Protein AF-A0A816CQN2-F1 (afdb_monomer)

Radius of gyration: 13.92 Å; Cα contacts (8 Å, |Δi|>4): 53; chains: 1; bounding box: 24×26×38 Å

Foldseek 3Di:
DVVLLVQLVVVLCVVDDPPDDPVRSCVVVVCSVPPCNCVQFAPCCQQVVDPVNVVDPDAGDNDHRDDPVVVVVVD

Sequence (75 aa):
MTYFWIQMIDLAIAQSPKDLTFEEFLRQNPQLMNGGLFLEYYKKETMLNNPTARQEMVLPDIKPLPTLLASKLKK

Solvent-accessible surface area (backbone atoms only — not comparable to full-atom values): 4766 Å² total; per-residue (Å²): 100,67,68,61,52,52,48,54,48,53,51,49,56,74,73,45,76,88,91,56,54,72,68,57,48,44,69,75,39,58,66,77,76,42,90,64,54,60,61,71,24,30,48,62,60,61,61,73,70,28,74,60,32,77,79,44,93,71,80,59,78,68,39,79,80,86,47,76,69,66,61,64,72,77,112

Secondary structure (DSSP, 8-state):
-HHHHHHHHHHHHHHS-SS--HHHHHHH-GGGG-TTGGGGTS-HHHHTS-SHHHHS----SSSPPP-HHHHHTT-

Structure (mmCIF, N/CA/C/O backbone):
data_AF-A0A816CQN2-F1
#
_entry.id   AF-A0A816CQN2-F1
#
loop_
_atom_site.group_PDB
_atom_site.id
_atom_site.type_symbol
_atom_site.label_atom_id
_atom_site.label_alt_id
_atom_site.label_comp_id
_atom_site.label_asym_id
_atom_site.label_entity_id
_atom_site.label_seq_id
_atom_site.pdbx_PDB_ins_code
_atom_site.Cartn_x
_atom_site.Cartn_y
_atom_site.Cartn_z
_atom_site.occupancy
_atom_site.B_iso_or_equiv
_atom_site.auth_seq_id
_atom_site.auth_comp_id
_atom_site.auth_asym_id
_atom_site.auth_atom_id
_atom_site.pdbx_PDB_model_num
ATOM 1 N N . MET A 1 1 ? 0.908 0.682 9.583 1.00 82.88 1 MET A N 1
ATOM 2 C CA . MET A 1 1 ? 0.891 1.309 8.232 1.00 82.88 1 MET A CA 1
ATOM 3 C C . MET A 1 1 ? 1.804 0.602 7.236 1.00 82.88 1 MET A C 1
ATOM 5 O O . MET A 1 1 ? 1.381 0.374 6.113 1.00 82.88 1 MET A O 1
ATOM 9 N N . THR A 1 2 ? 3.027 0.227 7.621 1.00 89.06 2 THR A N 1
ATOM 10 C CA . THR A 1 2 ? 4.011 -0.407 6.723 1.00 89.06 2 THR A CA 1
ATOM 11 C C . THR A 1 2 ? 3.480 -1.653 6.013 1.00 89.06 2 THR A C 1
ATOM 13 O O . THR A 1 2 ? 3.613 -1.761 4.801 1.00 89.06 2 THR A O 1
ATOM 16 N N . TYR A 1 3 ? 2.804 -2.548 6.743 1.00 89.50 3 TYR A N 1
ATOM 17 C CA . TYR A 1 3 ? 2.241 -3.774 6.169 1.00 89.50 3 TYR A CA 1
ATOM 18 C C . TYR A 1 3 ? 1.270 -3.510 5.007 1.00 89.50 3 TYR A C 1
ATOM 20 O O . TYR A 1 3 ? 1.367 -4.160 3.973 1.00 89.50 3 TYR A O 1
ATOM 28 N N . PHE A 1 4 ? 0.382 -2.518 5.149 1.00 92.81 4 PHE A N 1
ATOM 29 C CA . PHE A 1 4 ? -0.545 -2.115 4.089 1.00 92.81 4 PHE A CA 1
ATOM 30 C C . PHE A 1 4 ? 0.202 -1.776 2.794 1.00 92.81 4 PHE A C 1
ATOM 32 O O . PHE A 1 4 ? -0.109 -2.321 1.739 1.00 92.81 4 PHE A O 1
ATOM 39 N N . TRP A 1 5 ? 1.215 -0.912 2.884 1.00 93.75 5 TRP A N 1
ATOM 40 C CA . TRP A 1 5 ? 1.966 -0.471 1.712 1.00 93.75 5 TRP A CA 1
ATOM 41 C C . TRP A 1 5 ? 2.799 -1.585 1.089 1.00 93.75 5 TRP A C 1
ATOM 43 O O . TRP A 1 5 ? 2.824 -1.675 -0.133 1.00 93.75 5 TRP A O 1
ATOM 53 N N . ILE A 1 6 ? 3.399 -2.468 1.898 1.00 92.94 6 ILE A N 1
ATOM 54 C CA . ILE A 1 6 ? 4.087 -3.665 1.390 1.00 92.94 6 ILE A CA 1
ATOM 55 C C . ILE A 1 6 ? 3.124 -4.494 0.537 1.00 92.94 6 ILE A C 1
ATOM 57 O O . ILE A 1 6 ? 3.425 -4.772 -0.616 1.00 92.94 6 ILE A O 1
ATOM 61 N N . GLN A 1 7 ? 1.931 -4.808 1.053 1.00 92.62 7 GLN A N 1
ATOM 62 C CA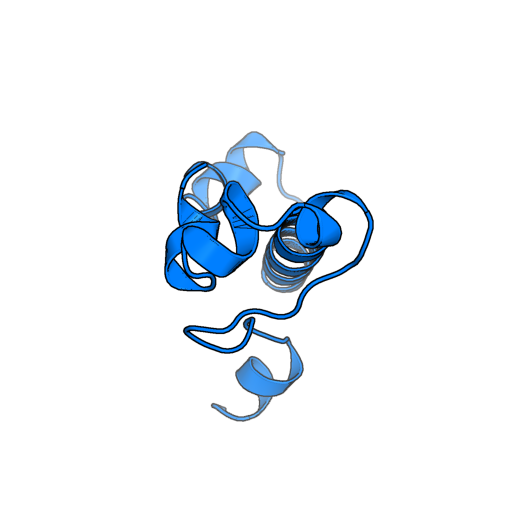 . GLN A 1 7 ? 0.951 -5.608 0.312 1.00 92.62 7 GLN A CA 1
ATOM 63 C C . GLN A 1 7 ? 0.485 -4.924 -0.982 1.00 92.62 7 GLN A C 1
ATOM 65 O O . GLN A 1 7 ? 0.375 -5.577 -2.019 1.00 92.62 7 GLN A O 1
ATOM 70 N N . MET A 1 8 ? 0.230 -3.611 -0.950 1.00 94.75 8 MET A N 1
ATOM 71 C CA . MET A 1 8 ? -0.203 -2.869 -2.141 1.00 94.75 8 MET A CA 1
ATOM 72 C C . MET A 1 8 ? 0.892 -2.791 -3.211 1.00 94.75 8 MET A C 1
ATOM 74 O O . MET A 1 8 ? 0.589 -2.909 -4.399 1.00 94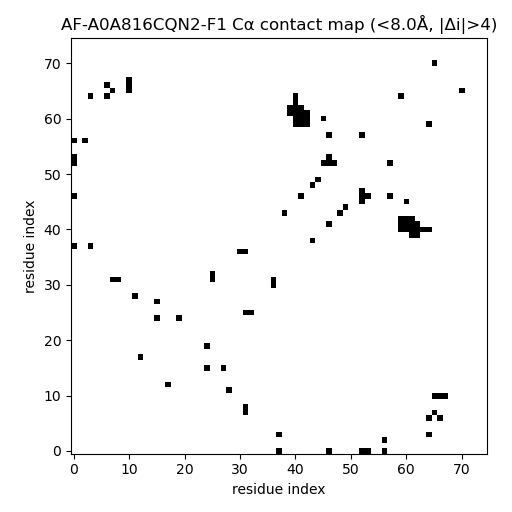.75 8 MET A O 1
ATOM 78 N N . ILE A 1 9 ? 2.149 -2.611 -2.800 1.00 94.19 9 ILE A N 1
ATOM 79 C CA . ILE A 1 9 ? 3.300 -2.566 -3.706 1.00 94.19 9 ILE A CA 1
ATOM 80 C C . ILE A 1 9 ? 3.581 -3.959 -4.275 1.00 94.19 9 ILE A C 1
ATOM 82 O O . ILE A 1 9 ? 3.700 -4.086 -5.490 1.00 94.19 9 ILE A O 1
ATOM 86 N N . ASP A 1 10 ? 3.604 -5.003 -3.445 1.00 93.06 10 ASP A N 1
ATOM 87 C CA . ASP A 1 10 ? 3.809 -6.387 -3.891 1.00 93.06 10 ASP A CA 1
ATOM 88 C C . ASP A 1 10 ? 2.747 -6.807 -4.912 1.00 93.06 10 ASP A C 1
AT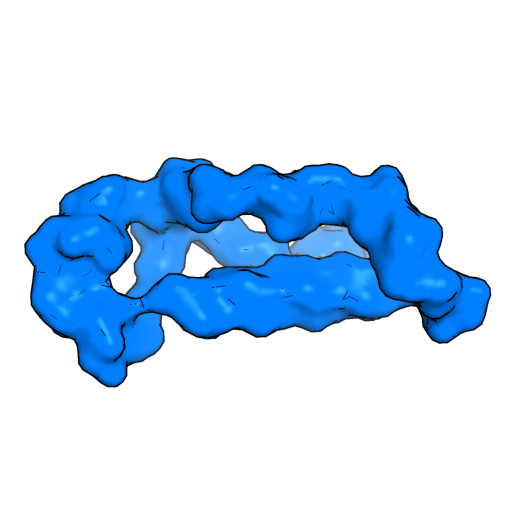OM 90 O O . ASP A 1 10 ? 3.057 -7.415 -5.941 1.00 93.06 10 ASP A O 1
ATOM 94 N N . LEU A 1 11 ? 1.486 -6.439 -4.665 1.00 93.50 11 LEU A N 1
ATOM 95 C CA . LEU A 1 11 ? 0.391 -6.693 -5.594 1.00 93.50 11 LEU A CA 1
ATOM 96 C C . LEU A 1 11 ? 0.593 -5.963 -6.927 1.00 93.50 11 LEU A C 1
ATOM 98 O O . LEU A 1 11 ? 0.397 -6.565 -7.983 1.00 93.50 11 LEU A O 1
ATOM 102 N N . ALA A 1 12 ? 0.973 -4.685 -6.880 1.00 94.00 12 ALA A N 1
ATOM 103 C CA . ALA A 1 12 ? 1.221 -3.882 -8.072 1.00 94.00 12 ALA A CA 1
ATOM 104 C C . ALA A 1 12 ? 2.407 -4.423 -8.882 1.00 94.00 12 ALA A C 1
ATOM 106 O O . ALA A 1 12 ? 2.299 -4.558 -10.099 1.00 94.00 12 ALA A O 1
ATOM 107 N N . ILE A 1 13 ? 3.504 -4.808 -8.222 1.00 93.25 13 ILE A N 1
ATOM 108 C CA . ILE A 1 13 ? 4.668 -5.444 -8.859 1.00 93.25 13 ILE A CA 1
ATOM 109 C C . ILE A 1 13 ? 4.251 -6.743 -9.547 1.00 93.25 13 ILE A C 1
ATOM 111 O O . ILE A 1 13 ? 4.585 -6.963 -10.707 1.00 93.25 13 ILE A O 1
AT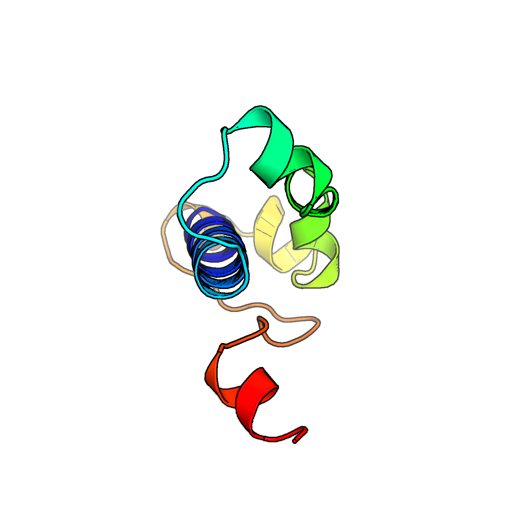OM 115 N N . ALA A 1 14 ? 3.481 -7.591 -8.867 1.00 92.44 14 ALA A N 1
ATOM 116 C CA . ALA A 1 14 ? 3.039 -8.868 -9.419 1.00 92.44 14 ALA A CA 1
ATOM 117 C C . ALA A 1 14 ? 2.073 -8.732 -10.614 1.00 92.44 14 ALA A C 1
ATOM 119 O O . ALA A 1 14 ? 1.943 -9.672 -11.399 1.00 92.44 14 ALA A O 1
ATOM 120 N N . GLN A 1 15 ? 1.386 -7.594 -10.746 1.00 90.88 15 GLN A N 1
ATOM 121 C CA . GLN A 1 15 ? 0.487 -7.294 -11.868 1.00 90.88 15 GLN A CA 1
ATOM 122 C C . GLN A 1 15 ? 1.157 -6.489 -12.988 1.00 90.88 15 GLN A C 1
ATOM 124 O O . GLN A 1 15 ? 0.591 -6.388 -14.076 1.00 90.88 15 GLN A O 1
ATOM 129 N N . SER A 1 16 ? 2.342 -5.933 -12.740 1.00 91.81 16 SER A N 1
ATOM 130 C CA . SER A 1 16 ? 3.053 -5.088 -13.696 1.00 91.81 16 SER A CA 1
ATOM 131 C C . SER A 1 16 ? 4.068 -5.899 -14.516 1.00 91.81 16 SER A C 1
ATOM 133 O O . SER A 1 16 ? 4.635 -6.879 -14.022 1.00 91.81 16 SER A O 1
ATOM 135 N N . PRO A 1 17 ? 4.340 -5.503 -15.772 1.00 92.56 17 PRO A N 1
ATOM 136 C CA . PRO A 1 17 ? 5.499 -5.985 -16.518 1.00 92.56 17 PRO A CA 1
ATOM 137 C C . PRO A 1 17 ? 6.812 -5.771 -15.748 1.00 92.56 17 PRO A C 1
ATOM 139 O O . PRO A 1 17 ? 6.959 -4.794 -15.017 1.00 92.56 17 PRO A O 1
ATOM 142 N N . LYS A 1 18 ? 7.781 -6.678 -15.929 1.00 88.81 18 LYS A N 1
ATOM 143 C CA . LYS A 1 18 ? 9.070 -6.635 -15.212 1.00 88.81 18 LYS A CA 1
ATOM 144 C C . LYS A 1 18 ? 10.030 -5.562 -15.730 1.00 88.81 18 LYS A C 1
ATOM 146 O O . LYS A 1 18 ? 10.880 -5.110 -14.973 1.00 88.81 18 LYS A O 1
ATOM 151 N N . ASP A 1 19 ? 9.868 -5.147 -16.983 1.00 92.69 19 ASP A N 1
ATOM 152 C CA . ASP A 1 19 ? 10.797 -4.256 -17.685 1.00 92.69 19 ASP A CA 1
ATOM 153 C C . ASP A 1 19 ? 10.276 -2.811 -17.725 1.00 92.69 19 ASP A C 1
ATOM 155 O O . ASP A 1 19 ? 10.291 -2.159 -18.766 1.00 92.69 19 ASP A O 1
ATOM 159 N N . LEU A 1 20 ? 9.752 -2.326 -16.597 1.00 94.81 20 LEU A N 1
ATOM 160 C CA . LEU A 1 20 ? 9.294 -0.944 -16.455 1.00 94.81 20 LEU A CA 1
ATOM 161 C C . LEU A 1 20 ? 10.317 -0.106 -15.698 1.00 94.81 20 LEU A C 1
ATOM 163 O O . LEU A 1 20 ? 10.896 -0.544 -14.701 1.00 94.81 20 LEU A O 1
ATOM 167 N N . THR A 1 21 ? 10.464 1.145 -16.121 1.00 96.75 21 THR A N 1
ATOM 168 C CA . THR A 1 21 ? 11.064 2.183 -15.278 1.00 96.75 21 THR A CA 1
ATOM 169 C C . THR A 1 21 ? 10.167 2.486 -14.073 1.00 96.75 21 THR A C 1
ATOM 171 O O . THR A 1 21 ? 8.967 2.190 -14.065 1.00 96.75 21 THR A O 1
ATOM 174 N N . PHE A 1 22 ? 10.732 3.106 -13.037 1.00 93.44 22 PHE A N 1
ATOM 175 C CA . PHE A 1 22 ? 9.966 3.485 -11.850 1.00 93.44 22 PHE A CA 1
ATOM 176 C C . PHE A 1 22 ? 8.832 4.469 -12.188 1.00 93.44 22 PHE A C 1
ATOM 178 O O . PHE A 1 22 ? 7.711 4.335 -11.692 1.00 93.44 22 PHE A O 1
ATOM 185 N N . GLU A 1 23 ? 9.089 5.421 -13.084 1.00 96.38 23 GLU A N 1
ATOM 186 C CA . GLU A 1 23 ? 8.109 6.398 -13.552 1.00 96.38 23 GLU A CA 1
ATOM 187 C C . GLU A 1 23 ? 6.955 5.732 -14.310 1.00 96.38 23 GLU A C 1
ATOM 189 O O . GLU A 1 23 ? 5.792 6.091 -14.114 1.00 96.38 23 GLU A O 1
ATOM 194 N N . GLU A 1 24 ? 7.250 4.749 -15.161 1.00 96.50 24 GLU A N 1
ATOM 195 C CA . GLU A 1 24 ? 6.225 3.976 -15.870 1.00 96.50 24 GLU A CA 1
ATOM 196 C C . GLU A 1 24 ? 5.403 3.119 -14.910 1.00 96.50 24 GLU A C 1
ATOM 198 O O . GLU A 1 24 ? 4.176 3.085 -15.025 1.00 96.50 24 GLU A O 1
ATOM 203 N N . PHE A 1 25 ? 6.050 2.493 -13.926 1.00 96.44 25 PHE A N 1
ATOM 204 C CA . PHE A 1 25 ? 5.371 1.737 -12.878 1.00 96.44 25 PHE A CA 1
ATOM 205 C C . PHE A 1 25 ? 4.379 2.610 -12.094 1.00 96.44 25 PHE A C 1
ATOM 207 O O . PHE A 1 25 ? 3.225 2.213 -11.906 1.00 96.44 25 PHE A O 1
ATOM 214 N N . LEU A 1 26 ? 4.783 3.818 -11.686 1.00 95.62 26 LEU A N 1
ATOM 215 C CA . LEU A 1 26 ? 3.897 4.750 -10.982 1.00 95.62 26 LEU A CA 1
ATOM 216 C C . LEU A 1 26 ? 2.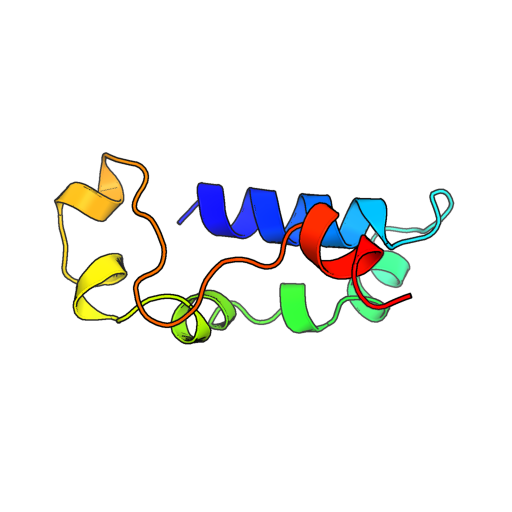762 5.272 -11.870 1.00 95.62 26 LEU A C 1
ATOM 218 O O . LEU A 1 26 ? 1.635 5.409 -11.392 1.00 95.62 26 LEU A O 1
ATOM 222 N N . ARG A 1 27 ? 3.021 5.527 -13.160 1.00 95.50 27 ARG A N 1
ATOM 223 C CA . ARG A 1 27 ? 1.967 5.908 -14.120 1.00 95.50 27 ARG A CA 1
ATOM 224 C C . ARG A 1 27 ? 0.922 4.807 -14.295 1.00 95.50 27 ARG A C 1
ATOM 226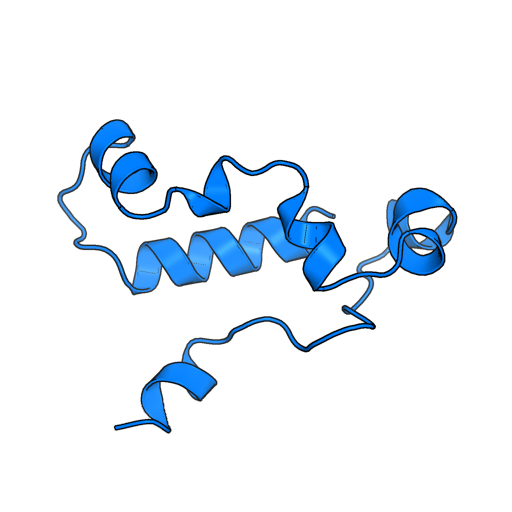 O O . ARG A 1 27 ? -0.252 5.126 -14.453 1.00 95.50 27 ARG A O 1
ATOM 233 N N . GLN A 1 28 ? 1.333 3.538 -14.260 1.00 94.88 28 GLN A N 1
ATOM 234 C CA . GLN A 1 28 ? 0.418 2.392 -14.329 1.00 94.88 28 GLN A CA 1
ATOM 235 C C . GLN A 1 28 ? -0.322 2.136 -13.009 1.00 94.88 28 GLN A C 1
ATOM 237 O O . GLN A 1 28 ? -1.418 1.581 -13.024 1.00 94.88 28 GLN A O 1
ATOM 242 N N . ASN A 1 29 ? 0.240 2.572 -11.878 1.00 94.75 29 ASN A N 1
ATOM 243 C CA . ASN A 1 29 ? -0.317 2.361 -10.542 1.00 94.75 29 ASN A CA 1
ATOM 244 C C . ASN A 1 29 ? -0.558 3.691 -9.795 1.00 94.75 29 ASN A C 1
ATOM 246 O O . ASN A 1 29 ? -0.005 3.899 -8.708 1.00 94.75 29 ASN A O 1
ATOM 250 N N . PRO A 1 30 ? -1.397 4.603 -10.328 1.00 95.69 30 PRO A N 1
ATOM 251 C CA . PRO A 1 30 ? -1.572 5.942 -9.768 1.00 95.69 30 PRO A CA 1
ATOM 252 C C . PRO A 1 30 ? -2.125 5.941 -8.338 1.00 95.69 30 PRO A C 1
ATOM 254 O O . PRO A 1 30 ? -1.851 6.862 -7.567 1.00 95.69 30 PRO A O 1
ATOM 257 N N . GLN A 1 31 ? -2.845 4.889 -7.941 1.00 94.44 31 GLN A N 1
ATOM 258 C CA . GLN A 1 31 ? -3.331 4.708 -6.576 1.00 94.44 31 GLN A CA 1
ATOM 259 C C . GLN A 1 31 ? -2.198 4.672 -5.543 1.00 94.44 31 GLN A C 1
ATOM 261 O O . GLN A 1 31 ? -2.404 5.114 -4.415 1.00 94.44 31 GLN A O 1
ATOM 266 N N . LEU A 1 32 ? -0.997 4.206 -5.909 1.00 94.88 32 LEU A N 1
ATOM 267 C CA . LEU A 1 32 ? 0.142 4.141 -4.986 1.00 94.88 32 LEU A CA 1
ATOM 268 C C . LEU A 1 32 ? 0.681 5.528 -4.609 1.00 94.88 32 LEU A C 1
ATOM 270 O O . LEU A 1 32 ? 1.328 5.671 -3.577 1.00 94.88 32 LEU A O 1
ATOM 274 N N . MET A 1 33 ? 0.380 6.553 -5.410 1.00 94.50 33 MET A N 1
ATOM 275 C CA . MET A 1 33 ? 0.735 7.943 -5.108 1.00 94.50 33 MET A CA 1
ATOM 276 C C . MET A 1 33 ? -0.289 8.628 -4.189 1.00 94.50 33 MET A C 1
ATOM 278 O O . MET A 1 33 ? -0.033 9.717 -3.675 1.00 94.50 33 MET A O 1
ATOM 282 N N . ASN A 1 34 ? -1.447 8.006 -3.945 1.00 94.88 34 ASN A N 1
ATOM 283 C CA . ASN A 1 34 ? -2.437 8.524 -3.009 1.00 94.88 34 ASN A CA 1
ATOM 284 C C . ASN A 1 34 ? -2.053 8.154 -1.569 1.00 94.88 34 ASN A C 1
ATOM 286 O O . ASN A 1 34 ? -2.401 7.081 -1.075 1.00 94.88 34 ASN A O 1
ATOM 290 N N . GLY A 1 35 ? -1.406 9.076 -0.851 1.00 91.31 35 GLY A N 1
ATOM 291 C CA . GLY A 1 35 ? -1.032 8.874 0.555 1.00 91.31 35 GLY A CA 1
ATOM 292 C C . GLY A 1 35 ? -2.209 8.555 1.492 1.00 91.31 35 GLY A C 1
ATOM 293 O O . GLY A 1 35 ? -2.003 7.969 2.553 1.00 91.31 35 GLY A O 1
ATOM 294 N N . GLY A 1 36 ? -3.443 8.888 1.098 1.00 93.50 36 GLY A N 1
ATOM 295 C CA . GLY A 1 36 ? -4.667 8.582 1.838 1.00 93.50 36 GLY A CA 1
ATOM 296 C C . GLY A 1 36 ? -5.303 7.228 1.511 1.00 93.50 36 GLY A C 1
ATOM 297 O O . GLY A 1 36 ? -6.316 6.901 2.121 1.00 93.50 36 GLY A O 1
ATOM 298 N N . LEU A 1 37 ? -4.743 6.428 0.595 1.00 94.44 37 LEU A N 1
ATOM 299 C CA . LEU A 1 37 ? -5.361 5.183 0.111 1.00 94.44 37 LEU A CA 1
ATOM 300 C C . LEU A 1 37 ? -5.717 4.198 1.237 1.00 94.44 37 LEU A C 1
ATOM 302 O O . LEU A 1 37 ? -6.747 3.529 1.191 1.00 94.44 37 LEU A O 1
ATOM 306 N N . PHE A 1 38 ? -4.888 4.123 2.279 1.00 92.38 38 PHE A N 1
ATOM 307 C CA . PHE A 1 38 ? -5.130 3.246 3.426 1.00 92.38 38 PHE A CA 1
ATOM 308 C C . PHE A 1 38 ? -6.448 3.560 4.156 1.00 92.38 38 PHE A C 1
ATOM 310 O O . PHE A 1 38 ? -7.023 2.661 4.765 1.00 92.38 38 PHE A O 1
ATOM 317 N N . LEU A 1 39 ? -6.963 4.793 4.071 1.00 93.81 39 LEU A N 1
ATOM 318 C CA . LEU A 1 39 ? -8.230 5.191 4.698 1.00 93.81 39 LEU A CA 1
ATOM 319 C C . LEU A 1 39 ? -9.453 4.529 4.052 1.00 93.81 39 LEU A C 1
ATOM 321 O O . LEU A 1 39 ? -10.535 4.550 4.628 1.00 93.81 39 LEU A O 1
ATOM 325 N N . GLU A 1 40 ? -9.300 3.917 2.877 1.00 94.50 40 GLU A N 1
ATOM 326 C CA . GLU A 1 40 ? -10.352 3.082 2.294 1.00 94.50 40 GLU A CA 1
ATOM 327 C C . GLU A 1 40 ? -10.437 1.686 2.924 1.00 94.50 40 GLU A C 1
ATOM 329 O O . GLU A 1 40 ? -11.430 0.981 2.740 1.00 94.50 40 GLU A O 1
ATOM 334 N N . TYR A 1 41 ? -9.373 1.255 3.599 1.00 94.25 41 TYR A N 1
ATOM 335 C CA . TYR A 1 41 ? -9.238 -0.079 4.184 1.00 94.25 41 TYR A CA 1
ATOM 336 C C . TYR A 1 41 ? -9.303 -0.037 5.706 1.00 94.25 41 TYR A C 1
ATOM 338 O O . TYR A 1 41 ? -9.750 -1.000 6.330 1.00 94.25 41 TYR A O 1
ATOM 346 N N . TYR A 1 42 ? -8.899 1.089 6.287 1.00 93.88 42 TYR A N 1
ATOM 347 C CA . TYR A 1 42 ? -8.797 1.281 7.716 1.00 93.88 42 TYR A CA 1
ATOM 348 C C . TYR A 1 42 ? -9.603 2.480 8.200 1.00 93.88 42 TYR A C 1
ATOM 350 O O . TYR A 1 42 ? -9.525 3.566 7.619 1.00 93.88 42 TYR A O 1
ATOM 358 N N . LYS A 1 43 ? -10.292 2.329 9.331 1.00 93.00 43 LYS A N 1
ATOM 359 C CA . LYS A 1 43 ? -10.865 3.477 10.041 1.00 93.00 43 LYS A CA 1
ATOM 360 C C . LYS A 1 43 ? -9.757 4.355 10.624 1.00 93.00 43 LYS A C 1
ATOM 362 O O . LYS A 1 43 ? -8.681 3.879 11.005 1.00 93.00 43 LYS A O 1
ATOM 367 N N . LYS A 1 44 ? -10.029 5.659 10.741 1.00 90.00 44 LYS A N 1
ATOM 368 C CA . LYS A 1 44 ? -9.092 6.616 11.353 1.00 90.00 44 LYS A CA 1
ATOM 369 C C . LYS A 1 44 ? -8.819 6.256 12.809 1.00 90.00 44 LYS A C 1
ATOM 371 O O . LYS A 1 44 ? -7.686 6.366 13.266 1.00 90.00 44 LYS A O 1
ATOM 376 N N . GLU A 1 45 ? -9.830 5.770 13.513 1.00 88.88 45 GLU A N 1
ATOM 377 C CA . GLU A 1 45 ? -9.730 5.340 14.903 1.00 88.88 45 GLU A CA 1
ATOM 378 C C . GLU A 1 45 ? -8.744 4.176 15.043 1.00 88.88 45 GLU A C 1
ATOM 380 O O . GLU A 1 45 ? -7.883 4.194 15.919 1.00 88.88 45 GLU A O 1
ATOM 385 N N . THR A 1 46 ? -8.819 3.219 14.118 1.00 87.00 46 THR A N 1
ATOM 386 C CA . THR A 1 46 ? -7.997 2.007 14.098 1.00 87.00 46 THR A CA 1
ATOM 387 C C . THR A 1 46 ? -6.536 2.289 13.759 1.00 87.00 46 THR A C 1
ATOM 389 O O . THR A 1 46 ? -5.660 1.653 14.337 1.00 87.00 46 THR A O 1
ATOM 392 N N . MET A 1 47 ? -6.247 3.235 12.855 1.00 85.38 47 MET A N 1
ATOM 393 C CA . MET A 1 47 ? -4.872 3.470 12.373 1.00 85.38 47 MET A CA 1
ATOM 394 C C . MET A 1 47 ? -4.199 4.740 12.881 1.00 85.38 47 MET A C 1
ATOM 396 O O . MET A 1 47 ? -2.980 4.749 13.041 1.00 85.38 47 MET A O 1
ATOM 400 N N . LEU A 1 48 ? -4.949 5.820 13.098 1.00 84.81 48 LEU A N 1
ATOM 401 C CA . LEU A 1 48 ? -4.391 7.112 13.511 1.00 84.81 48 LEU A CA 1
ATOM 402 C C . LEU A 1 48 ? -4.497 7.317 15.023 1.00 84.81 48 LEU A C 1
ATOM 404 O O . LEU A 1 48 ? -3.555 7.827 15.632 1.00 84.81 48 LEU A O 1
ATOM 408 N N . ASN A 1 49 ? -5.612 6.886 15.621 1.00 83.94 49 ASN A N 1
ATOM 409 C CA . ASN A 1 49 ? -5.905 7.141 17.034 1.00 83.94 49 ASN A CA 1
ATOM 410 C C . ASN A 1 49 ? -5.572 5.956 17.954 1.00 83.94 49 ASN A C 1
ATOM 412 O O . ASN A 1 49 ? -5.644 6.107 19.170 1.00 83.94 49 ASN A O 1
ATOM 416 N N . ASN A 1 50 ? -5.192 4.799 17.404 1.00 85.62 50 ASN A N 1
ATOM 417 C CA . ASN A 1 50 ? -4.818 3.616 18.174 1.00 85.62 50 ASN A CA 1
ATOM 418 C C . ASN A 1 50 ? -3.293 3.573 18.421 1.00 85.62 50 ASN A C 1
ATOM 420 O O . ASN A 1 50 ? -2.528 3.395 17.467 1.00 85.62 50 ASN A O 1
ATOM 424 N N . PRO A 1 51 ? -2.820 3.681 19.677 1.00 85.12 51 PRO A N 1
ATOM 425 C CA . PRO A 1 51 ? -1.396 3.576 20.000 1.00 85.12 51 PRO A CA 1
ATOM 426 C C . PRO A 1 51 ? -0.786 2.223 19.610 1.00 85.12 51 PRO A C 1
ATOM 428 O O . PRO A 1 51 ? 0.355 2.179 19.149 1.00 85.12 51 PRO A O 1
ATOM 431 N N . THR A 1 52 ? -1.552 1.135 19.722 1.00 85.00 52 THR A N 1
ATOM 432 C CA . THR A 1 52 ? -1.104 -0.223 19.380 1.00 85.00 52 THR A CA 1
ATOM 433 C C . THR A 1 52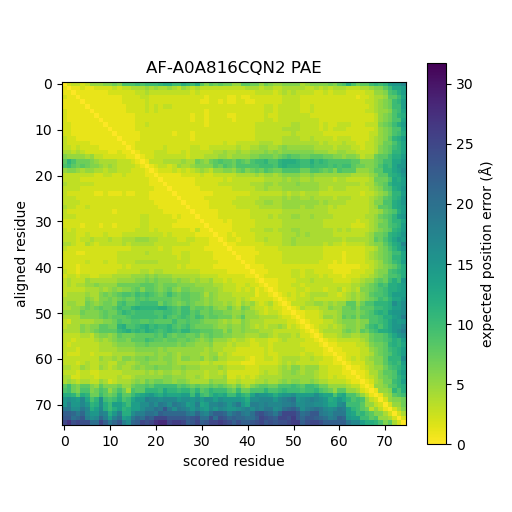 ? -0.817 -0.360 17.887 1.00 85.00 52 THR A C 1
ATOM 435 O O . THR A 1 52 ? 0.144 -1.020 17.506 1.00 85.00 52 THR A O 1
ATOM 438 N N . ALA A 1 53 ? -1.546 0.360 17.026 1.00 84.44 53 ALA A N 1
ATOM 439 C CA . ALA A 1 53 ? -1.316 0.349 15.578 1.00 84.44 53 ALA A CA 1
ATOM 440 C C . ALA A 1 53 ? 0.041 0.941 15.149 1.00 84.44 53 ALA A C 1
ATOM 442 O O . ALA A 1 53 ? 0.446 0.794 13.990 1.00 84.44 53 ALA A O 1
ATOM 443 N N . ARG A 1 54 ? 0.749 1.617 16.068 1.00 80.56 54 ARG A N 1
ATOM 444 C CA . ARG A 1 54 ? 2.129 2.083 15.861 1.00 80.56 54 ARG A CA 1
ATOM 445 C C . ARG A 1 54 ? 3.174 1.024 16.201 1.00 80.56 54 ARG A C 1
ATOM 447 O O . ARG A 1 54 ? 4.275 1.097 15.667 1.00 80.56 54 ARG A O 1
ATOM 454 N N . GLN A 1 55 ? 2.850 0.097 17.097 1.00 86.56 55 GLN A N 1
ATOM 455 C CA . GLN A 1 55 ? 3.777 -0.920 17.602 1.00 86.56 55 GLN A CA 1
ATOM 456 C C . GLN A 1 55 ? 3.582 -2.265 16.906 1.00 86.56 55 GLN A C 1
ATOM 458 O O . GLN A 1 55 ? 4.544 -3.001 16.703 1.00 86.56 55 GLN A O 1
ATOM 463 N N . GLU A 1 56 ? 2.352 -2.563 16.499 1.00 88.00 56 GLU A N 1
ATOM 464 C CA . GLU A 1 56 ? 1.970 -3.866 15.978 1.00 88.00 56 GLU A CA 1
ATOM 465 C C . GLU A 1 56 ? 1.351 -3.766 14.585 1.00 88.00 56 GLU A C 1
ATOM 467 O O . GLU A 1 56 ? 0.861 -2.723 14.134 1.00 88.00 56 GLU A O 1
ATOM 472 N N . MET A 1 57 ? 1.365 -4.897 13.884 1.00 87.88 57 MET A N 1
ATOM 473 C CA . MET A 1 57 ? 0.621 -5.041 12.646 1.00 87.88 57 MET A CA 1
ATOM 474 C C . MET A 1 57 ? -0.873 -5.144 12.960 1.00 87.88 57 MET A C 1
ATOM 476 O O . MET A 1 57 ? -1.313 -6.070 13.633 1.00 87.88 57 MET A O 1
ATOM 480 N N . VAL A 1 58 ? -1.656 -4.225 12.398 1.00 89.31 58 VAL A N 1
ATOM 481 C CA . VAL A 1 58 ? -3.117 -4.219 12.515 1.00 89.31 58 VAL A CA 1
ATOM 482 C C . VAL A 1 58 ? -3.742 -4.527 11.157 1.00 89.31 58 VAL A C 1
ATOM 484 O O . VAL A 1 58 ? -3.337 -3.980 10.122 1.00 89.31 58 VAL A O 1
ATOM 487 N N . LEU A 1 59 ? -4.721 -5.430 11.160 1.00 89.88 59 LEU A N 1
ATOM 488 C CA . LEU A 1 59 ? -5.488 -5.797 9.972 1.00 89.88 59 LEU A CA 1
ATOM 489 C C . LEU A 1 59 ? -6.541 -4.726 9.643 1.00 89.88 59 LEU A C 1
ATOM 491 O O . LEU A 1 59 ? -7.005 -4.036 10.551 1.00 89.88 59 LEU A O 1
ATOM 495 N N . PRO A 1 60 ? -6.920 -4.565 8.365 1.00 91.69 60 PRO A N 1
ATOM 496 C CA . PRO A 1 60 ? -7.929 -3.589 7.990 1.00 91.69 60 PRO A CA 1
ATOM 497 C C . PRO A 1 60 ? -9.322 -3.980 8.468 1.00 91.69 60 PRO A C 1
ATOM 499 O O . PRO A 1 60 ? -9.699 -5.151 8.451 1.00 91.69 60 PRO A O 1
ATOM 502 N N . ASP A 1 61 ? -10.087 -2.970 8.867 1.00 92.81 61 ASP A N 1
ATOM 503 C CA . ASP A 1 61 ? -11.387 -3.095 9.521 1.00 92.81 61 ASP A CA 1
ATOM 504 C C . ASP A 1 61 ? -12.559 -2.552 8.684 1.00 92.81 61 ASP A C 1
ATOM 506 O O . ASP A 1 61 ? -13.713 -2.693 9.091 1.00 92.81 61 ASP A O 1
ATOM 510 N N . ILE A 1 62 ? -12.289 -1.946 7.520 1.00 94.19 62 ILE A N 1
ATOM 511 C CA . ILE A 1 62 ? -13.322 -1.528 6.553 1.00 94.19 62 ILE A CA 1
ATOM 512 C C . ILE A 1 62 ? -13.517 -2.597 5.477 1.00 94.19 62 ILE A C 1
ATOM 514 O O . ILE A 1 62 ? -14.635 -3.060 5.253 1.00 94.19 62 ILE A O 1
ATOM 518 N N . LYS A 1 63 ? -12.438 -2.981 4.787 1.00 92.25 63 LYS A N 1
ATOM 519 C CA . LYS A 1 63 ? -12.462 -3.997 3.724 1.00 92.25 63 LYS A CA 1
ATOM 520 C C . LYS A 1 63 ? -11.143 -4.773 3.693 1.00 92.25 63 LYS A C 1
ATOM 522 O O . LYS A 1 63 ? -10.106 -4.198 4.027 1.00 92.25 63 LYS A O 1
ATOM 527 N N . 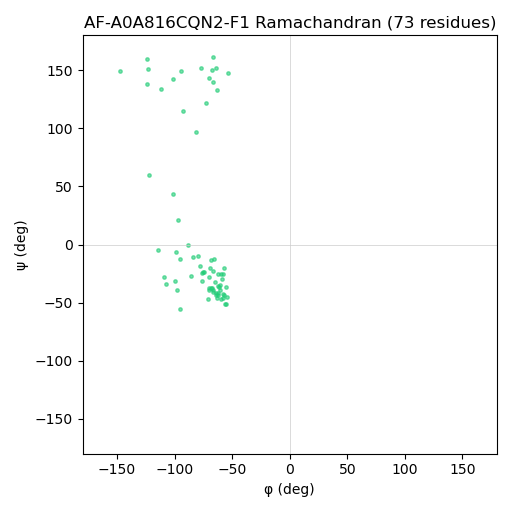PRO A 1 64 ? -11.148 -6.054 3.288 1.00 91.00 64 PRO A N 1
ATOM 528 C CA . PRO A 1 64 ? -9.928 -6.851 3.231 1.00 91.00 64 PRO A CA 1
ATOM 529 C C . PRO A 1 64 ? -8.937 -6.288 2.205 1.00 91.00 64 PRO A C 1
ATOM 531 O O . PRO A 1 64 ? -9.338 -5.689 1.203 1.00 91.00 64 PRO A O 1
ATOM 534 N N . LEU A 1 65 ? -7.639 -6.510 2.436 1.00 90.06 65 LEU A N 1
ATOM 535 C CA . LEU A 1 65 ? -6.617 -6.152 1.453 1.00 90.06 65 LEU A CA 1
ATOM 536 C C . LEU A 1 65 ? -6.749 -7.026 0.204 1.00 90.06 65 LEU A C 1
ATOM 538 O O . LEU A 1 65 ? -6.982 -8.233 0.322 1.00 90.06 65 LEU A O 1
ATOM 542 N N . PRO A 1 66 ? -6.572 -6.451 -0.994 1.00 87.19 66 PRO A N 1
ATOM 543 C CA . PRO A 1 66 ? -6.539 -7.236 -2.211 1.00 87.19 66 PRO A CA 1
ATOM 544 C C . PRO A 1 66 ? -5.339 -8.188 -2.172 1.00 87.19 66 PRO A C 1
ATOM 546 O O . PRO A 1 66 ? -4.223 -7.802 -1.839 1.00 87.19 66 PRO A O 1
ATOM 549 N N . THR A 1 67 ? -5.573 -9.452 -2.513 1.00 80.50 67 THR A N 1
ATOM 550 C CA . THR A 1 67 ? -4.539 -10.493 -2.545 1.00 80.50 67 THR A CA 1
ATOM 551 C C . THR A 1 67 ? -4.487 -11.117 -3.933 1.00 80.50 67 THR A C 1
ATOM 553 O O . THR A 1 67 ? -5.511 -11.232 -4.609 1.00 80.50 67 THR A O 1
ATOM 556 N N . LEU A 1 68 ? -3.315 -11.606 -4.342 1.00 70.62 68 LEU A N 1
ATOM 557 C CA . LEU A 1 68 ? -3.125 -12.309 -5.620 1.00 70.62 68 LEU A CA 1
ATOM 558 C C . LEU A 1 68 ? -4.018 -13.551 -5.786 1.00 70.62 68 LEU A C 1
ATOM 560 O O . LEU A 1 68 ? -4.336 -13.948 -6.903 1.00 70.62 68 LEU A O 1
ATOM 564 N N . LEU A 1 69 ? -4.445 -14.168 -4.683 1.00 66.31 69 LEU A N 1
ATOM 565 C CA . LEU A 1 69 ? -5.380 -15.294 -4.721 1.00 66.31 69 LEU A CA 1
ATOM 566 C C . LEU A 1 69 ? -6.789 -14.849 -5.138 1.00 66.31 69 LEU A C 1
ATOM 568 O O . LEU A 1 69 ? -7.438 -15.523 -5.934 1.00 66.31 69 LEU A O 1
ATOM 572 N N . ALA A 1 70 ? -7.236 -13.681 -4.671 1.00 59.59 70 ALA A N 1
ATOM 573 C CA . ALA A 1 70 ? -8.549 -13.140 -5.006 1.00 59.59 70 ALA A CA 1
ATOM 574 C C . ALA A 1 70 ? -8.642 -12.681 -6.473 1.00 59.59 70 ALA A C 1
ATOM 576 O O . ALA A 1 70 ? -9.726 -12.721 -7.052 1.00 59.59 70 ALA A O 1
ATOM 577 N N . SER A 1 71 ? -7.526 -12.278 -7.096 1.00 55.00 71 SER A N 1
ATOM 578 C CA . SER A 1 71 ? -7.506 -11.912 -8.520 1.00 55.00 71 SER A CA 1
ATOM 579 C C . SER A 1 71 ? -7.548 -13.128 -9.452 1.00 55.00 71 SER A C 1
ATOM 581 O O . SER A 1 71 ? -8.150 -13.046 -10.520 1.00 55.00 71 SER A O 1
ATOM 583 N N . LYS A 1 72 ? -6.983 -14.276 -9.047 1.00 51.88 72 LYS A N 1
ATOM 584 C CA . LYS A 1 72 ? -7.023 -15.525 -9.835 1.00 51.88 72 LYS A CA 1
ATOM 585 C C . LYS A 1 72 ? -8.385 -16.227 -9.835 1.00 51.88 72 LYS A C 1
ATOM 587 O O . LYS A 1 72 ? -8.663 -16.970 -10.766 1.00 51.88 72 LYS A O 1
ATOM 592 N N . LEU A 1 73 ? -9.221 -15.988 -8.824 1.00 52.28 73 LEU A N 1
ATOM 593 C CA . LEU A 1 73 ? -10.563 -16.577 -8.694 1.00 52.28 73 LEU A CA 1
ATOM 594 C C . LEU A 1 73 ? -11.644 -15.884 -9.543 1.00 52.28 73 LEU A C 1
ATOM 596 O O . LEU A 1 73 ? -12.752 -16.397 -9.642 1.00 52.28 73 LEU A O 1
ATOM 600 N N . LYS A 1 74 ? -11.347 -14.726 -10.146 1.00 47.19 74 LYS A N 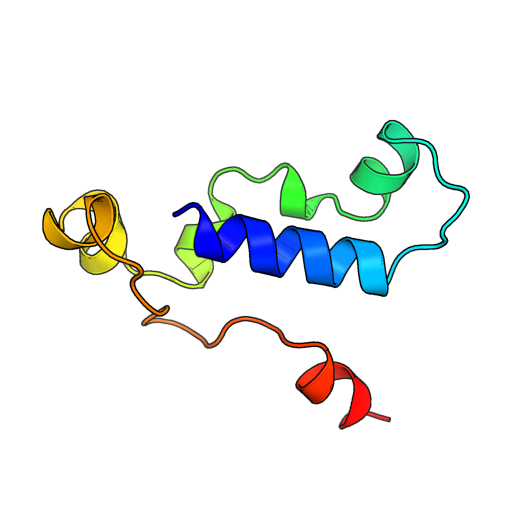1
ATOM 601 C CA . LYS A 1 74 ? -12.282 -13.974 -11.005 1.00 47.19 74 LYS A CA 1
ATOM 602 C C . LYS A 1 74 ? -12.093 -14.249 -12.506 1.00 47.19 74 LYS A C 1
ATOM 604 O O . LYS A 1 74 ? -12.454 -13.396 -13.315 1.00 47.19 74 LYS A O 1
ATOM 609 N N . LYS A 1 75 ? -11.482 -15.378 -12.871 1.00 39.84 75 LYS A N 1
ATOM 610 C CA . LYS A 1 75 ? -11.151 -15.728 -14.257 1.00 39.84 75 LYS A CA 1
ATOM 611 C C . LYS A 1 75 ? -11.976 -16.902 -14.758 1.00 39.84 75 LYS A C 1
ATOM 613 O O . LYS A 1 75 ? -12.201 -17.825 -13.947 1.00 39.84 75 LYS A O 1
#

Mean predicted aligned error: 5.27 Å

pLDDT: mean 87.48, std 12.12, range [39.84, 96.75]

Organism: Adineta ricciae (NCBI:txid249248)